Protein AF-A0AAW8AQV0-F1 (afdb_monomer)

Radius of gyration: 15.88 Å; Cα contacts (8 Å, |Δi|>4): 50; chains: 1; bounding box: 37×26×39 Å

Sequence (78 aa):
DLSAPRADDAVMKLRDEGATAHAAVFNVTDAEAVEEAIANIEAHLGPIDVLFNNAGIQRRHPFTEFPVQEWNDVISVN

Structure (mmCIF, N/CA/C/O backbone):
data_AF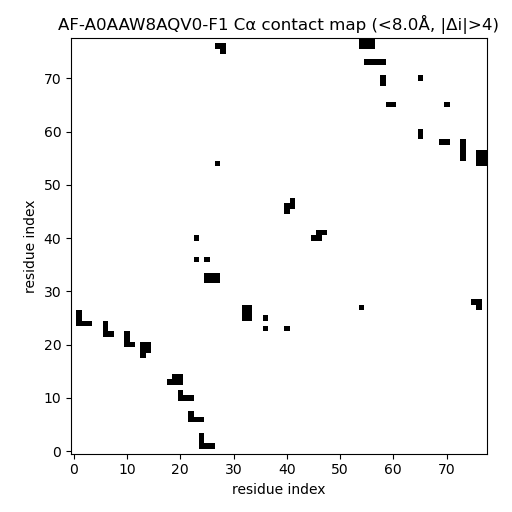-A0AAW8AQV0-F1
#
_entry.id   AF-A0AAW8AQV0-F1
#
loop_
_atom_site.group_PDB
_atom_site.id
_atom_site.type_symbol
_atom_site.label_atom_id
_atom_site.label_alt_id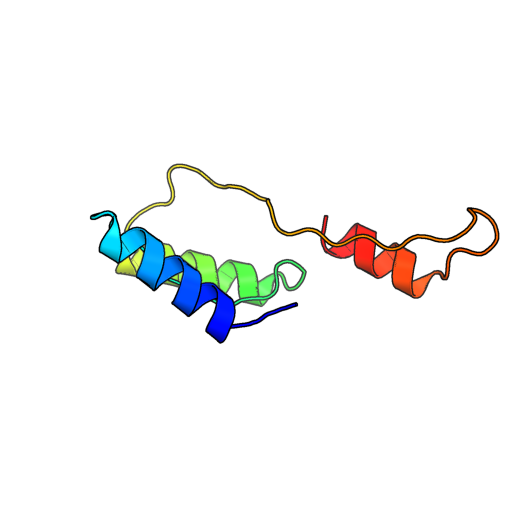
_atom_site.label_comp_id
_atom_site.label_asym_id
_atom_site.label_entity_id
_atom_site.label_seq_id
_atom_site.pdbx_PDB_ins_code
_atom_site.Cartn_x
_atom_site.Cartn_y
_atom_site.Cartn_z
_atom_site.occupancy
_atom_site.B_iso_or_equiv
_atom_site.auth_seq_id
_atom_site.auth_comp_id
_atom_site.auth_asym_id
_atom_site.auth_atom_id
_atom_site.pdbx_PDB_model_num
ATOM 1 N N . ASP A 1 1 ? -0.445 -3.219 -8.628 1.00 59.78 1 ASP A N 1
ATOM 2 C CA . ASP A 1 1 ? -1.904 -3.070 -8.779 1.00 59.78 1 ASP A CA 1
ATOM 3 C C . ASP A 1 1 ? -2.404 -2.367 -7.530 1.00 59.78 1 ASP A C 1
ATOM 5 O O . ASP A 1 1 ? -2.356 -2.958 -6.459 1.00 59.78 1 ASP A O 1
ATOM 9 N N . LEU A 1 2 ? -2.749 -1.085 -7.653 1.00 77.50 2 LEU A N 1
ATOM 10 C CA . LEU A 1 2 ? -3.334 -0.288 -6.575 1.00 77.50 2 LEU A CA 1
ATOM 11 C C . LEU A 1 2 ? -4.844 -0.298 -6.774 1.00 77.50 2 LEU A C 1
ATOM 13 O O . LEU A 1 2 ? -5.390 0.525 -7.502 1.00 77.50 2 LEU A O 1
ATOM 17 N N . SER A 1 3 ? -5.510 -1.280 -6.179 1.00 84.06 3 SER A N 1
ATOM 18 C CA . SER A 1 3 ? -6.936 -1.506 -6.395 1.00 84.06 3 SER A CA 1
ATOM 19 C C . SER A 1 3 ? -7.713 -1.240 -5.111 1.00 84.06 3 SER A C 1
ATOM 21 O O . SER A 1 3 ? -7.912 -2.160 -4.315 1.00 84.06 3 SER A O 1
ATOM 23 N N . ALA A 1 4 ? -8.218 -0.011 -4.959 1.00 86.69 4 ALA A N 1
ATOM 24 C CA . ALA A 1 4 ? -9.124 0.354 -3.867 1.00 86.69 4 ALA A CA 1
ATOM 25 C C . ALA A 1 4 ? -10.291 -0.644 -3.688 1.00 86.69 4 ALA A C 1
ATOM 27 O O . ALA A 1 4 ? -10.459 -1.126 -2.571 1.00 86.69 4 ALA A O 1
ATOM 28 N N . PRO A 1 5 ? -10.973 -1.120 -4.756 1.00 93.25 5 PRO A N 1
ATOM 29 C CA . PRO A 1 5 ? -12.056 -2.097 -4.598 1.00 93.25 5 PRO A CA 1
ATOM 30 C C . PRO A 1 5 ? -11.628 -3.410 -3.927 1.00 93.25 5 PRO A C 1
ATOM 32 O O . PRO A 1 5 ? -12.372 -3.991 -3.149 1.00 93.25 5 PRO A O 1
ATOM 35 N N . ARG A 1 6 ? -10.400 -3.876 -4.186 1.00 93.94 6 ARG A N 1
ATOM 36 C CA . ARG A 1 6 ? -9.886 -5.121 -3.588 1.00 93.94 6 ARG A CA 1
ATOM 37 C C . ARG A 1 6 ? -9.513 -4.934 -2.122 1.00 93.94 6 ARG A C 1
ATOM 39 O O . ARG A 1 6 ? -9.667 -5.868 -1.340 1.00 93.94 6 ARG A O 1
ATOM 46 N N . ALA A 1 7 ? -8.996 -3.756 -1.769 1.00 94.31 7 ALA A N 1
ATOM 47 C CA . ALA A 1 7 ? -8.713 -3.411 -0.383 1.00 94.31 7 ALA A CA 1
ATOM 48 C C . ALA A 1 7 ? -10.020 -3.328 0.421 1.00 94.31 7 ALA A C 1
ATOM 50 O O . ALA A 1 7 ? -10.105 -3.909 1.502 1.00 94.31 7 ALA A O 1
ATOM 51 N N . ASP A 1 8 ? -11.052 -2.706 -0.152 1.00 95.56 8 ASP A N 1
ATOM 52 C CA . ASP A 1 8 ? -12.379 -2.624 0.460 1.00 95.56 8 ASP A CA 1
ATOM 53 C C . ASP A 1 8 ? -13.002 -4.016 0.644 1.00 95.56 8 ASP A C 1
ATOM 55 O O . ASP A 1 8 ? -13.453 -4.342 1.742 1.00 95.56 8 ASP A O 1
ATOM 59 N N . ASP A 1 9 ? -12.937 -4.885 -0.372 1.00 96.75 9 ASP A N 1
ATOM 60 C CA . ASP A 1 9 ? -13.416 -6.271 -0.275 1.00 96.75 9 ASP A CA 1
ATOM 61 C C . ASP A 1 9 ? -12.727 -7.057 0.854 1.00 96.75 9 ASP A C 1
ATOM 63 O O . ASP A 1 9 ? -13.370 -7.829 1.570 1.00 96.75 9 ASP A O 1
ATOM 67 N N . ALA A 1 10 ? -11.413 -6.880 1.026 1.00 96.44 10 ALA A N 1
ATOM 68 C CA . ALA A 1 10 ? -10.663 -7.525 2.101 1.00 96.44 10 ALA A CA 1
ATOM 69 C C . ALA A 1 10 ? -11.071 -6.986 3.481 1.00 96.44 10 ALA A C 1
ATOM 71 O O . ALA A 1 10 ? -11.265 -7.770 4.412 1.00 96.44 10 ALA A O 1
ATOM 72 N N . VAL A 1 11 ? -11.260 -5.667 3.604 1.00 97.88 11 VAL A N 1
ATOM 73 C CA . VAL A 1 11 ? -11.761 -5.035 4.832 1.00 97.88 11 VAL A CA 1
ATOM 74 C C . VAL A 1 11 ? -13.145 -5.562 5.195 1.00 97.88 11 VAL A C 1
ATOM 76 O O . VAL A 1 11 ? -13.372 -5.869 6.364 1.00 97.88 11 VAL A O 1
ATOM 79 N N . MET A 1 12 ? -14.057 -5.698 4.226 1.00 98.19 12 MET A N 1
ATOM 80 C CA . MET A 1 12 ? -15.391 -6.250 4.487 1.00 98.19 12 MET A CA 1
ATOM 81 C C . MET A 1 12 ? -15.307 -7.672 5.044 1.00 98.19 12 MET A C 1
ATOM 83 O O . MET A 1 12 ? -15.887 -7.937 6.091 1.00 98.19 12 MET A O 1
ATOM 87 N N . LYS A 1 13 ? -14.515 -8.555 4.419 1.00 98.44 13 LYS A N 1
ATOM 88 C CA . LYS A 1 13 ? -14.341 -9.939 4.895 1.00 98.44 13 LYS A CA 1
ATOM 89 C C . LYS A 1 13 ? -13.809 -10.004 6.327 1.00 98.44 13 LYS A C 1
ATOM 91 O O . LYS A 1 13 ? -14.348 -10.739 7.145 1.00 98.44 13 LYS A O 1
ATOM 96 N N . LEU A 1 14 ? -12.792 -9.204 6.648 1.00 98.38 14 LEU A N 1
ATOM 97 C CA . LEU A 1 14 ? -12.225 -9.162 8.001 1.00 98.38 14 LEU A CA 1
ATOM 98 C C . LEU A 1 14 ? -13.233 -8.633 9.030 1.00 98.38 14 LEU A C 1
ATOM 100 O O . LEU A 1 14 ? -13.297 -9.136 10.151 1.00 98.38 14 LEU A O 1
ATOM 104 N N . ARG A 1 15 ? -14.044 -7.639 8.653 1.00 98.25 15 ARG A N 1
ATOM 105 C CA . ARG A 1 15 ? -15.107 -7.108 9.517 1.00 98.25 15 ARG A CA 1
ATOM 106 C C . ARG A 1 15 ? -16.231 -8.119 9.739 1.00 98.25 15 ARG A C 1
ATOM 108 O O . ARG A 1 15 ? -16.708 -8.223 10.866 1.00 98.25 15 ARG A O 1
ATOM 115 N N . ASP A 1 16 ? -16.604 -8.888 8.718 1.00 98.44 16 ASP A N 1
ATOM 116 C CA . ASP A 1 16 ? -17.586 -9.976 8.834 1.00 98.44 16 ASP A CA 1
ATOM 117 C C . ASP A 1 16 ? -17.103 -11.089 9.784 1.00 98.44 16 ASP A C 1
ATOM 119 O O . ASP A 1 16 ? -17.906 -11.725 10.467 1.00 98.44 16 ASP A O 1
ATOM 123 N N . GLU A 1 17 ? -15.786 -11.284 9.889 1.00 98.38 17 GLU A N 1
ATOM 124 C CA . GLU A 1 17 ? -15.139 -12.190 10.851 1.00 98.38 17 GLU A CA 1
ATOM 125 C C . GLU A 1 17 ? -14.982 -11.579 12.262 1.00 98.38 17 GLU A C 1
ATOM 127 O O . GLU A 1 17 ? -14.496 -12.239 13.182 1.00 98.38 17 GLU A O 1
ATOM 132 N N . GLY A 1 18 ? -15.425 -10.333 12.464 1.00 98.44 18 GLY A N 1
ATOM 133 C CA . GLY A 1 18 ? -15.407 -9.635 13.753 1.00 98.44 18 GLY A CA 1
ATOM 134 C C . GLY A 1 18 ? -14.125 -8.851 14.049 1.00 98.44 18 GLY A C 1
ATOM 135 O O . GLY A 1 18 ? -13.963 -8.368 15.172 1.00 98.44 18 GLY A O 1
ATOM 136 N N . ALA A 1 19 ? -13.219 -8.703 13.079 1.00 98.31 19 ALA A N 1
ATOM 137 C CA . ALA A 1 19 ? -12.010 -7.899 13.237 1.00 98.31 19 ALA A CA 1
ATOM 138 C C . ALA A 1 19 ? -12.257 -6.408 12.940 1.00 98.31 19 ALA A C 1
ATOM 140 O O . ALA A 1 19 ? -13.072 -6.033 12.095 1.00 98.31 19 ALA A O 1
ATOM 141 N N . THR A 1 20 ? -11.478 -5.536 13.582 1.00 97.44 20 THR A N 1
ATOM 142 C CA . THR A 1 20 ? -11.377 -4.126 13.183 1.00 97.44 20 THR A CA 1
ATOM 143 C C . THR A 1 20 ? -10.377 -4.011 12.038 1.00 97.44 20 THR A C 1
ATOM 145 O O . THR A 1 20 ? -9.193 -4.280 12.218 1.00 97.44 20 THR A O 1
ATOM 148 N N . ALA A 1 21 ? -10.844 -3.605 10.858 1.00 97.50 21 ALA A N 1
ATOM 149 C CA . ALA A 1 21 ? -10.011 -3.451 9.667 1.00 97.50 21 ALA A CA 1
ATOM 150 C C . ALA A 1 21 ? -10.263 -2.105 8.974 1.00 97.50 21 ALA A C 1
ATOM 152 O O . ALA A 1 21 ? -11.400 -1.618 8.932 1.00 97.50 21 ALA A O 1
ATOM 153 N N . HIS A 1 22 ? -9.203 -1.529 8.408 1.00 96.50 22 HIS A N 1
ATOM 154 C CA . HIS A 1 22 ? -9.205 -0.277 7.651 1.00 96.50 22 HIS A CA 1
ATOM 155 C C . HIS A 1 22 ? -8.371 -0.453 6.378 1.00 96.50 22 HIS A C 1
ATOM 157 O O . HIS A 1 22 ? -7.382 -1.183 6.389 1.00 96.50 22 HIS A O 1
ATOM 163 N N . ALA A 1 23 ? -8.763 0.217 5.293 1.00 95.88 23 ALA A N 1
ATOM 164 C CA . ALA A 1 23 ? -7.990 0.273 4.058 1.00 95.88 23 ALA A CA 1
ATOM 165 C C . ALA A 1 23 ? -7.343 1.654 3.921 1.00 95.88 23 ALA A C 1
ATOM 167 O O . ALA A 1 23 ? -7.998 2.675 4.126 1.00 95.88 23 ALA A O 1
ATOM 168 N N . ALA A 1 24 ? -6.073 1.668 3.531 1.00 94.75 24 ALA A N 1
ATOM 169 C CA . ALA A 1 24 ? -5.357 2.848 3.069 1.00 94.75 24 ALA A CA 1
ATOM 170 C C . ALA A 1 24 ? -4.675 2.474 1.749 1.00 94.75 24 ALA A C 1
ATOM 172 O O . ALA A 1 24 ? -3.960 1.475 1.682 1.00 94.75 24 ALA A O 1
ATOM 173 N N . VAL A 1 25 ? -4.944 3.229 0.685 1.00 94.75 25 VAL A N 1
ATOM 174 C CA . VAL A 1 25 ? -4.449 2.924 -0.663 1.00 94.75 25 VAL A CA 1
ATOM 175 C C . VAL A 1 25 ? -3.339 3.905 -1.011 1.00 94.75 25 VAL A C 1
ATOM 177 O O . VAL A 1 25 ? -3.606 5.089 -1.184 1.00 94.75 25 VAL A O 1
ATOM 180 N N . PHE A 1 26 ? -2.110 3.410 -1.129 1.00 95.00 26 PHE A N 1
ATOM 181 C CA . PHE A 1 26 ? -0.932 4.200 -1.495 1.00 95.00 26 PHE A CA 1
ATOM 182 C C . PHE A 1 26 ? 0.113 3.319 -2.190 1.00 95.00 26 PHE A C 1
ATOM 184 O O . PHE A 1 26 ? 0.124 2.099 -2.011 1.00 95.00 26 PHE A O 1
ATOM 191 N N . ASN A 1 27 ? 0.973 3.928 -3.011 1.00 95.19 27 ASN A N 1
ATOM 192 C CA . ASN A 1 27 ? 2.044 3.219 -3.705 1.00 95.19 27 ASN A CA 1
ATOM 193 C C . ASN A 1 27 ? 3.266 3.057 -2.794 1.00 95.19 27 ASN A C 1
ATOM 195 O O . ASN A 1 27 ? 3.842 4.049 -2.370 1.00 95.19 27 ASN A O 1
ATOM 199 N N . VAL A 1 28 ? 3.715 1.823 -2.565 1.00 95.06 28 VAL A N 1
ATOM 200 C CA . VAL A 1 28 ? 4.909 1.551 -1.7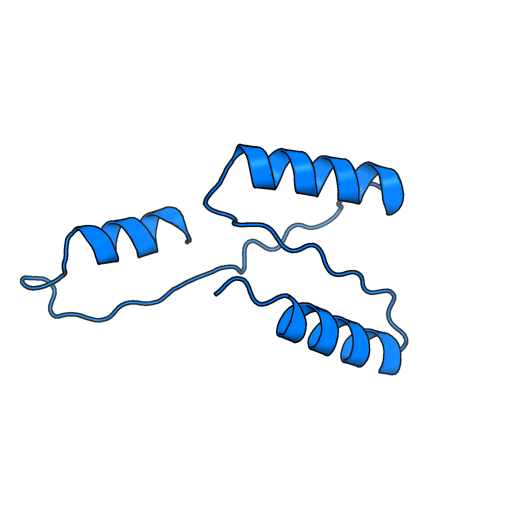46 1.00 95.06 28 VAL A CA 1
ATOM 201 C C . VAL A 1 28 ? 6.216 2.017 -2.394 1.00 95.06 28 VAL A C 1
ATOM 203 O O . VAL A 1 28 ? 7.209 2.176 -1.695 1.00 95.06 28 VAL A O 1
ATOM 206 N N . THR A 1 29 ? 6.229 2.256 -3.712 1.00 95.81 29 THR A N 1
ATOM 207 C CA . THR A 1 29 ? 7.414 2.783 -4.413 1.00 95.81 29 THR A CA 1
ATOM 208 C C . THR A 1 29 ? 7.520 4.308 -4.352 1.00 95.81 2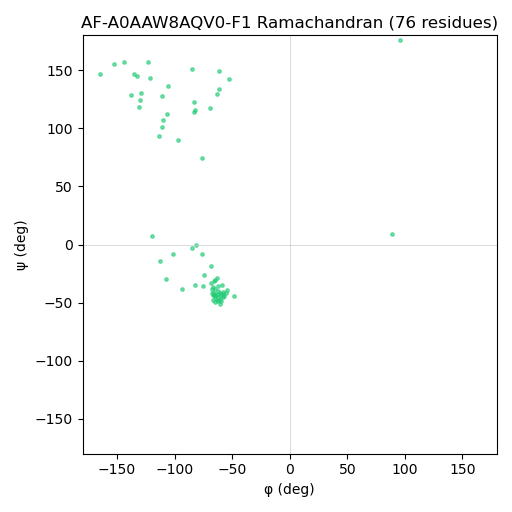9 THR A C 1
ATOM 210 O O . THR A 1 29 ? 8.451 4.871 -4.923 1.00 95.81 29 THR A O 1
ATOM 213 N N . ASP A 1 30 ? 6.535 4.983 -3.758 1.00 97.06 30 ASP A N 1
ATOM 214 C CA . ASP A 1 30 ? 6.476 6.435 -3.629 1.00 97.06 30 ASP A CA 1
ATOM 215 C C . ASP A 1 30 ? 6.691 6.806 -2.159 1.00 97.06 30 ASP A C 1
ATOM 217 O O . ASP A 1 30 ? 5.831 6.569 -1.312 1.00 97.06 30 ASP A O 1
ATOM 221 N N . ALA A 1 31 ? 7.871 7.347 -1.856 1.00 96.38 31 ALA A N 1
ATOM 222 C CA . ALA A 1 31 ? 8.277 7.637 -0.486 1.00 96.38 31 ALA A CA 1
ATOM 223 C C . ALA A 1 31 ? 7.367 8.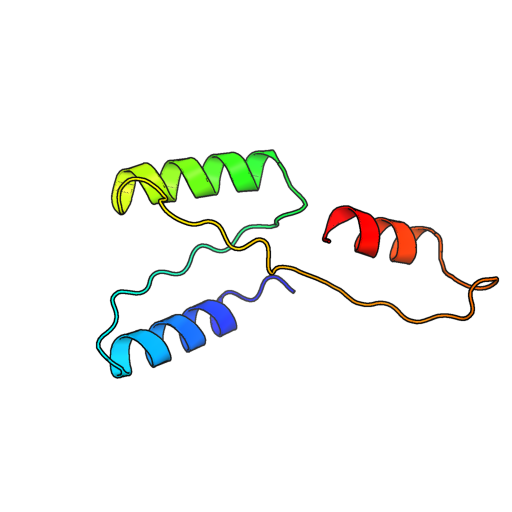676 0.187 1.00 96.38 31 ALA A C 1
ATOM 225 O O . ALA A 1 31 ? 6.997 8.491 1.344 1.00 96.38 31 ALA A O 1
ATOM 226 N N . GLU A 1 32 ? 6.957 9.719 -0.540 1.00 98.00 32 GLU A N 1
ATOM 227 C CA . GLU A 1 32 ? 6.084 10.763 0.008 1.00 98.00 32 GLU A CA 1
ATOM 228 C C . GLU A 1 32 ? 4.699 10.183 0.316 1.00 98.00 32 GLU A C 1
ATOM 230 O O . GLU A 1 32 ? 4.170 10.375 1.412 1.00 98.00 32 GLU A O 1
ATOM 235 N N . ALA A 1 33 ? 4.150 9.371 -0.594 1.00 96.88 33 ALA A N 1
ATOM 236 C CA . ALA A 1 33 ? 2.864 8.712 -0.370 1.00 96.88 33 ALA A CA 1
ATOM 237 C C . ALA A 1 33 ? 2.891 7.743 0.829 1.00 96.88 33 ALA A C 1
ATOM 239 O O . ALA A 1 33 ? 1.894 7.617 1.544 1.00 96.88 33 ALA A O 1
ATOM 240 N N . VAL A 1 34 ? 4.015 7.052 1.059 1.00 97.06 34 VAL A N 1
ATOM 241 C CA . VAL A 1 34 ? 4.202 6.173 2.226 1.00 97.06 34 VAL A CA 1
ATOM 242 C C . VAL A 1 34 ? 4.231 6.986 3.521 1.00 97.06 34 VAL A C 1
ATOM 244 O O . VAL A 1 34 ? 3.528 6.633 4.470 1.00 97.06 34 VAL A O 1
ATOM 247 N N . GLU A 1 35 ? 5.002 8.073 3.565 1.00 98.00 35 GLU A N 1
ATOM 248 C CA . GLU A 1 35 ? 5.096 8.943 4.743 1.00 98.00 35 GLU A CA 1
ATOM 249 C C . GLU A 1 35 ? 3.735 9.549 5.109 1.00 98.00 35 GLU A C 1
ATOM 251 O O . GLU A 1 35 ? 3.308 9.472 6.267 1.00 98.00 35 GLU A O 1
ATOM 256 N N . GLU A 1 36 ? 3.007 10.075 4.121 1.00 98.06 36 GLU A N 1
ATOM 257 C CA . GLU A 1 36 ? 1.663 10.622 4.322 1.00 98.06 36 GLU A CA 1
ATOM 258 C C . GLU A 1 36 ? 0.669 9.556 4.803 1.00 98.06 36 GLU A C 1
ATOM 260 O O . GLU A 1 36 ? -0.138 9.809 5.705 1.00 98.06 36 GLU A O 1
ATOM 265 N N . ALA A 1 37 ? 0.713 8.350 4.231 1.00 96.88 37 ALA A N 1
ATOM 266 C CA . ALA A 1 37 ? -0.176 7.265 4.631 1.00 96.88 37 ALA A CA 1
ATOM 267 C C . ALA A 1 37 ? 0.081 6.816 6.076 1.00 96.88 37 ALA A C 1
ATOM 269 O O . ALA A 1 37 ? -0.875 6.666 6.840 1.00 96.88 37 ALA A O 1
ATOM 270 N N . ILE A 1 38 ? 1.348 6.647 6.467 1.00 97.69 38 ILE A N 1
ATOM 271 C CA . ILE A 1 38 ? 1.724 6.254 7.832 1.00 97.69 38 ILE A CA 1
ATOM 272 C C . ILE A 1 38 ? 1.279 7.323 8.832 1.00 97.69 38 ILE A C 1
ATOM 274 O O . ILE A 1 38 ? 0.603 6.992 9.806 1.00 97.69 38 ILE A O 1
ATOM 278 N N . ALA A 1 39 ? 1.570 8.598 8.560 1.00 98.00 39 ALA A N 1
ATOM 279 C CA . ALA A 1 39 ? 1.165 9.696 9.435 1.00 98.00 39 ALA A CA 1
ATOM 280 C C . ALA A 1 39 ? -0.360 9.732 9.640 1.00 98.00 39 ALA A C 1
ATOM 282 O O . ALA A 1 39 ? -0.844 9.885 10.764 1.00 98.00 39 ALA A O 1
ATOM 283 N N . ASN A 1 40 ? -1.129 9.536 8.564 1.00 97.56 40 ASN A N 1
ATOM 284 C CA . ASN A 1 40 ? -2.586 9.479 8.638 1.00 97.56 40 ASN A CA 1
ATOM 285 C C . ASN A 1 40 ? -3.087 8.261 9.426 1.00 97.56 40 ASN A C 1
ATOM 287 O O . ASN A 1 40 ? -4.018 8.402 10.220 1.00 97.56 40 ASN A O 1
ATOM 291 N N . ILE A 1 41 ? -2.491 7.082 9.233 1.00 97.38 41 ILE A N 1
ATOM 292 C CA . ILE A 1 41 ? -2.850 5.866 9.975 1.00 97.38 41 ILE A CA 1
ATOM 293 C C . ILE A 1 41 ? -2.619 6.079 11.472 1.00 97.38 41 ILE A C 1
ATOM 295 O O . ILE A 1 41 ? -3.545 5.880 12.259 1.00 97.38 41 ILE A O 1
ATOM 299 N N . GLU A 1 42 ? -1.435 6.550 11.863 1.00 97.88 42 GLU A N 1
ATOM 300 C CA . GLU A 1 42 ? -1.089 6.711 13.277 1.00 97.88 42 GLU A CA 1
ATOM 301 C C . GLU A 1 42 ? -1.928 7.781 13.978 1.00 97.88 42 GLU A C 1
ATOM 303 O O . GLU A 1 42 ? -2.346 7.594 15.123 1.00 97.88 42 GLU A O 1
ATOM 308 N N . ALA A 1 43 ? -2.254 8.870 13.276 1.00 98.12 43 ALA A N 1
ATOM 309 C CA . ALA A 1 43 ? -3.094 9.936 13.813 1.00 98.12 43 ALA A CA 1
ATOM 310 C C . ALA A 1 43 ? -4.536 9.487 14.120 1.00 98.12 43 ALA A C 1
ATOM 312 O O . ALA A 1 43 ? -5.159 10.034 15.032 1.00 98.12 43 ALA A O 1
ATOM 313 N N . HIS A 1 44 ? -5.078 8.515 13.375 1.00 96.94 44 HIS A N 1
ATOM 314 C CA . HIS A 1 44 ? -6.490 8.117 13.482 1.00 96.94 44 HIS A CA 1
ATOM 315 C C . HIS A 1 44 ? -6.707 6.762 14.160 1.00 96.94 44 HIS A C 1
ATOM 317 O O . HIS A 1 44 ? -7.759 6.556 14.766 1.00 96.94 44 HIS A O 1
ATOM 323 N N . LEU A 1 45 ? -5.751 5.837 14.042 1.00 96.50 45 LEU A N 1
ATOM 324 C CA . LEU A 1 45 ? -5.872 4.461 14.535 1.00 96.50 45 LEU A CA 1
ATOM 325 C C . LEU A 1 45 ? -4.928 4.160 15.707 1.00 96.50 45 LEU A C 1
ATOM 327 O O . LEU A 1 45 ? -5.140 3.173 16.410 1.00 96.50 45 LEU A O 1
ATOM 331 N N . GLY A 1 46 ? -3.943 5.027 15.956 1.00 96.88 46 GLY A N 1
ATOM 332 C CA . GLY A 1 46 ? -2.888 4.808 16.942 1.00 96.88 46 GLY A CA 1
ATOM 333 C C . GLY A 1 46 ? -1.606 4.231 16.327 1.00 96.88 46 GLY A C 1
ATOM 334 O O . GLY A 1 46 ? -1.561 3.968 15.126 1.00 96.88 46 GLY A O 1
ATOM 335 N N . PRO A 1 47 ? -0.548 4.066 17.138 1.00 97.75 47 PRO A N 1
ATOM 336 C CA . PRO A 1 47 ? 0.783 3.690 16.658 1.00 97.75 47 PRO A CA 1
ATOM 337 C C . PRO A 1 47 ? 0.800 2.319 15.967 1.00 97.75 47 PRO A C 1
ATOM 339 O O . PRO A 1 47 ? 0.047 1.417 16.338 1.00 97.75 47 PRO A O 1
ATOM 342 N N . ILE A 1 48 ? 1.693 2.148 14.988 1.00 97.19 48 ILE A N 1
ATOM 343 C CA . ILE A 1 48 ? 1.885 0.862 14.302 1.00 97.19 48 ILE A CA 1
ATOM 344 C C . ILE A 1 48 ? 2.821 -0.034 15.125 1.00 97.19 48 ILE A C 1
ATOM 346 O O . ILE A 1 48 ? 4.013 0.238 15.240 1.00 97.19 48 ILE A O 1
ATOM 350 N N . ASP A 1 49 ? 2.301 -1.150 15.642 1.00 98.19 49 ASP A N 1
ATOM 351 C CA . ASP A 1 49 ? 3.109 -2.135 16.383 1.00 98.19 49 ASP A CA 1
ATOM 352 C C . ASP A 1 49 ? 3.859 -3.116 15.467 1.00 98.19 49 ASP A C 1
ATOM 354 O O . ASP A 1 49 ? 4.960 -3.570 15.781 1.00 98.19 49 ASP A O 1
ATOM 358 N N . VAL A 1 50 ? 3.243 -3.489 14.340 1.00 97.69 50 VAL A N 1
ATOM 359 C CA . VAL A 1 50 ? 3.769 -4.498 13.413 1.00 97.69 50 VAL A CA 1
ATOM 360 C C . VAL A 1 50 ? 3.582 -4.029 11.976 1.00 97.69 50 VAL A C 1
ATOM 362 O O . VAL A 1 50 ? 2.475 -3.693 11.561 1.00 97.69 50 VAL A O 1
ATOM 365 N N . LEU A 1 51 ? 4.667 -4.070 11.200 1.00 96.62 51 LEU A N 1
ATOM 366 C CA . LEU A 1 51 ? 4.678 -3.763 9.773 1.00 96.62 51 LEU A CA 1
ATOM 367 C C . LEU A 1 51 ? 4.932 -5.034 8.958 1.00 96.62 51 LEU A C 1
ATOM 369 O O . LEU A 1 51 ? 5.924 -5.732 9.164 1.00 96.62 51 LEU A O 1
ATOM 373 N N . PHE A 1 52 ? 4.064 -5.292 7.981 1.00 96.19 52 PHE A N 1
ATOM 374 C CA . PHE A 1 52 ? 4.244 -6.354 6.995 1.00 96.19 52 PHE A CA 1
ATOM 375 C C . PHE A 1 52 ? 4.510 -5.747 5.615 1.00 96.19 52 PHE A C 1
ATOM 377 O O . PHE A 1 52 ? 3.579 -5.354 4.912 1.00 96.19 52 PHE A O 1
ATOM 384 N N . ASN A 1 53 ? 5.776 -5.731 5.191 1.00 95.44 53 ASN A N 1
ATOM 385 C CA . ASN A 1 53 ? 6.158 -5.373 3.821 1.00 95.44 53 ASN A CA 1
ATOM 386 C C . ASN A 1 53 ? 5.846 -6.544 2.873 1.00 95.44 53 ASN A C 1
ATOM 388 O O . ASN A 1 53 ? 6.725 -7.308 2.490 1.00 95.44 53 ASN A O 1
ATOM 392 N N . ASN A 1 54 ? 4.558 -6.735 2.578 1.00 94.19 54 ASN A N 1
ATOM 393 C CA . ASN A 1 54 ? 4.040 -7.839 1.757 1.00 94.19 54 ASN A CA 1
ATOM 394 C C . ASN A 1 54 ? 3.720 -7.421 0.307 1.00 94.19 54 ASN A C 1
ATOM 396 O O . ASN A 1 54 ? 3.383 -8.267 -0.521 1.00 94.19 54 ASN A O 1
ATOM 400 N N . ALA A 1 55 ? 3.771 -6.126 -0.017 1.00 93.62 55 ALA A N 1
ATOM 401 C CA . ALA A 1 55 ? 3.604 -5.681 -1.395 1.00 93.62 55 ALA A CA 1
ATOM 402 C C . ALA A 1 55 ? 4.716 -6.283 -2.266 1.00 93.62 55 ALA A C 1
ATOM 404 O O . ALA A 1 55 ? 5.878 -6.289 -1.881 1.00 93.62 55 ALA A O 1
ATOM 405 N N . GLY A 1 56 ? 4.345 -6.816 -3.427 1.00 93.94 56 GLY A N 1
ATOM 406 C CA . GLY A 1 56 ? 5.303 -7.466 -4.303 1.00 93.94 56 GLY A CA 1
ATOM 407 C C . GLY A 1 56 ? 4.757 -7.663 -5.704 1.00 93.94 56 GLY A C 1
ATOM 408 O O . GLY A 1 56 ? 3.560 -7.908 -5.898 1.00 93.94 56 GLY A O 1
ATOM 409 N N . ILE A 1 57 ? 5.641 -7.575 -6.691 1.00 94.81 57 ILE A N 1
ATOM 410 C CA . ILE A 1 57 ? 5.343 -7.961 -8.068 1.00 94.81 57 ILE A CA 1
ATOM 411 C C . ILE A 1 57 ? 6.318 -9.026 -8.557 1.00 94.81 57 ILE A C 1
ATOM 413 O O . ILE A 1 57 ? 7.439 -9.175 -8.071 1.00 94.81 57 ILE A O 1
ATOM 417 N N . GLN A 1 58 ? 5.878 -9.770 -9.568 1.00 95.00 58 GLN A N 1
ATOM 418 C CA . GLN A 1 58 ? 6.710 -10.740 -10.257 1.00 95.00 58 GLN A CA 1
ATOM 419 C C . GLN A 1 58 ? 6.635 -10.512 -11.765 1.00 95.00 58 GLN A C 1
ATOM 421 O O . GLN A 1 58 ? 5.550 -10.464 -12.349 1.00 95.00 58 GLN A O 1
ATOM 426 N N . ARG A 1 59 ? 7.807 -10.447 -12.396 1.00 94.62 59 ARG A N 1
ATOM 427 C CA . ARG A 1 59 ? 7.999 -10.488 -13.849 1.00 94.62 59 ARG A CA 1
ATOM 428 C C . ARG A 1 59 ? 8.906 -11.668 -14.183 1.00 94.62 59 ARG A C 1
ATOM 430 O O . ARG A 1 59 ? 9.779 -12.019 -13.389 1.00 94.62 59 ARG A O 1
ATOM 437 N N . ARG A 1 6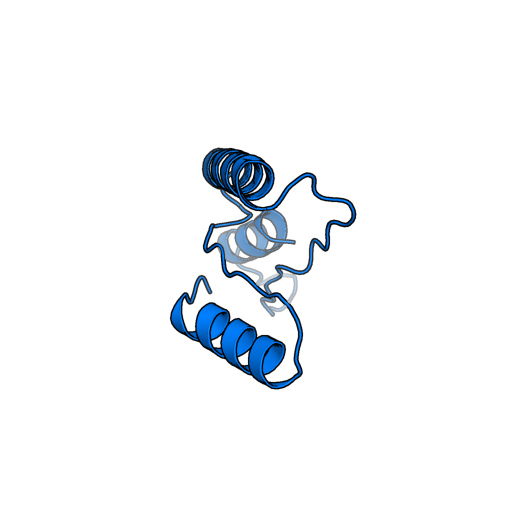0 ? 8.653 -12.344 -15.303 1.00 95.25 60 ARG A N 1
ATOM 438 C CA . ARG A 1 60 ? 9.382 -13.560 -15.693 1.00 95.25 60 ARG A CA 1
ATOM 439 C C . ARG A 1 60 ? 9.845 -13.438 -17.131 1.00 95.25 60 ARG A C 1
ATOM 441 O O . ARG A 1 60 ? 9.014 -13.394 -18.027 1.00 95.25 60 ARG A O 1
ATOM 448 N N . HIS A 1 61 ? 11.159 -13.476 -17.306 1.00 94.81 61 HIS A N 1
ATOM 449 C CA . HIS A 1 61 ? 11.845 -13.496 -18.593 1.00 94.81 61 HIS A CA 1
ATOM 450 C C . HIS A 1 61 ? 13.091 -14.378 -18.480 1.00 94.81 61 HIS A C 1
ATOM 452 O O . HIS A 1 61 ? 13.603 -14.563 -17.368 1.00 94.81 61 HIS A O 1
ATOM 458 N N . PRO A 1 62 ? 13.612 -14.917 -19.592 1.00 96.56 62 PRO A N 1
ATOM 459 C CA . PRO A 1 62 ? 14.980 -15.418 -19.627 1.00 96.56 62 PRO A CA 1
ATOM 460 C C . PRO A 1 62 ? 15.955 -14.341 -19.138 1.00 96.56 62 PRO A C 1
ATOM 462 O O . PRO A 1 62 ? 15.781 -13.161 -19.431 1.00 96.56 62 PRO A O 1
ATOM 465 N N . PHE A 1 63 ? 16.999 -14.737 -18.407 1.00 89.94 63 PHE A N 1
ATOM 466 C CA . PHE A 1 63 ? 17.919 -13.785 -17.770 1.00 89.94 63 PHE A CA 1
ATOM 467 C C . PHE A 1 63 ? 18.535 -12.783 -18.761 1.00 89.94 63 PHE A C 1
ATOM 469 O O . PHE A 1 63 ? 18.606 -11.594 -18.475 1.00 89.94 63 PHE A O 1
ATOM 476 N N . THR A 1 64 ? 18.929 -13.248 -19.948 1.00 95.38 64 THR A N 1
ATOM 477 C CA . THR A 1 64 ? 19.537 -12.415 -21.001 1.00 95.38 64 THR A CA 1
ATOM 478 C C . THR A 1 64 ? 18.541 -11.546 -21.767 1.00 95.38 64 THR A C 1
ATOM 480 O O . THR A 1 64 ? 18.956 -10.726 -22.579 1.00 95.38 64 THR A O 1
ATOM 483 N N . GLU A 1 65 ? 17.243 -11.734 -21.540 1.00 95.88 65 GLU A N 1
ATOM 484 C CA . GLU A 1 65 ? 16.156 -11.066 -22.264 1.00 95.88 65 GLU A CA 1
ATOM 485 C C . GLU A 1 65 ? 15.277 -10.230 -21.326 1.00 95.88 65 GLU A C 1
ATOM 487 O O . GLU A 1 65 ? 14.241 -9.720 -21.742 1.00 95.88 65 GLU A O 1
ATOM 492 N N . PHE A 1 66 ? 15.675 -10.079 -20.059 1.00 96.44 66 PHE A N 1
ATOM 493 C CA . PHE A 1 66 ? 14.889 -9.356 -19.071 1.00 96.44 66 PHE A CA 1
ATOM 494 C C . PHE A 1 66 ? 14.880 -7.851 -19.390 1.00 96.44 66 PHE A C 1
ATOM 496 O O . PHE A 1 66 ? 15.937 -7.212 -19.351 1.00 96.44 66 PHE A O 1
ATOM 503 N N . PRO A 1 67 ? 13.712 -7.242 -19.674 1.00 97.25 67 PRO A N 1
ATOM 504 C CA . PRO A 1 67 ? 13.643 -5.813 -19.943 1.00 97.25 67 PRO A CA 1
ATOM 505 C C . PRO A 1 67 ? 14.075 -5.002 -18.717 1.00 97.25 67 PRO A C 1
ATOM 507 O O . PRO A 1 67 ? 13.546 -5.194 -17.624 1.00 97.25 67 PRO A O 1
ATOM 510 N N . VAL A 1 68 ? 14.994 -4.048 -18.899 1.00 96.06 68 VAL A N 1
ATOM 511 C CA . VAL A 1 68 ? 15.533 -3.216 -17.800 1.00 96.06 68 VAL A CA 1
ATOM 512 C C . VAL A 1 68 ? 14.426 -2.515 -17.011 1.00 96.06 68 VAL A C 1
ATOM 514 O O . VAL A 1 68 ? 14.500 -2.432 -15.790 1.00 96.06 68 VAL A O 1
ATOM 517 N N . GLN A 1 69 ? 13.382 -2.038 -17.692 1.00 96.19 69 GLN A N 1
ATOM 518 C CA . GLN A 1 69 ? 12.256 -1.387 -17.027 1.00 96.19 69 GLN A CA 1
ATOM 519 C C . GLN A 1 69 ? 11.516 -2.348 -16.092 1.00 96.19 69 GLN A C 1
ATOM 521 O O . GLN A 1 69 ? 11.307 -2.022 -14.933 1.00 96.19 69 GLN A O 1
ATOM 526 N N . GLU A 1 70 ? 11.191 -3.555 -16.556 1.00 95.75 70 GLU A N 1
ATOM 527 C CA . GLU A 1 70 ? 10.514 -4.552 -15.723 1.00 95.75 70 GLU A CA 1
ATOM 528 C C . GLU A 1 70 ? 11.394 -5.034 -14.564 1.00 95.75 70 GLU A C 1
ATOM 530 O O . GLU A 1 70 ? 10.878 -5.389 -13.506 1.00 95.75 70 GLU A O 1
ATOM 535 N N . TRP A 1 71 ? 12.717 -5.059 -14.755 1.00 95.06 71 TRP A N 1
ATOM 536 C CA . TRP A 1 71 ? 13.663 -5.352 -13.681 1.00 95.06 71 TRP A CA 1
ATOM 537 C C . TRP A 1 71 ? 13.611 -4.264 -12.608 1.00 95.06 71 TRP A C 1
ATOM 539 O O . TRP A 1 71 ? 13.452 -4.571 -11.429 1.00 95.06 71 TRP A O 1
ATOM 549 N N . ASN A 1 72 ? 13.689 -2.998 -13.022 1.00 95.88 72 ASN A N 1
ATOM 550 C CA . ASN A 1 72 ? 13.599 -1.863 -12.110 1.00 95.88 72 ASN A CA 1
ATOM 551 C C . ASN A 1 72 ? 12.259 -1.848 -11.372 1.00 95.88 72 ASN A C 1
ATOM 553 O O . ASN A 1 72 ? 12.265 -1.664 -10.163 1.00 95.88 72 ASN A O 1
ATOM 557 N N . ASP A 1 73 ? 11.141 -2.131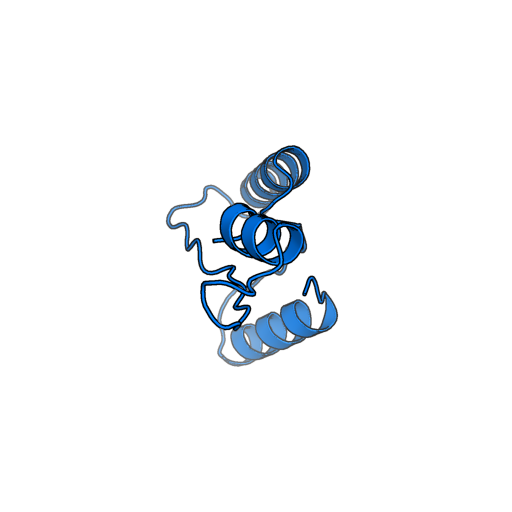 -12.049 1.00 94.69 73 ASP A N 1
ATOM 558 C CA . ASP A 1 73 ? 9.828 -2.219 -11.403 1.00 94.69 73 ASP A CA 1
ATOM 559 C C . ASP A 1 73 ? 9.826 -3.259 -10.268 1.00 94.69 73 ASP A C 1
ATOM 561 O O . ASP A 1 73 ? 9.301 -2.999 -9.187 1.00 94.69 73 ASP A O 1
ATOM 565 N N . VAL A 1 74 ? 10.418 -4.442 -10.496 1.00 95.00 74 VAL A N 1
ATOM 566 C CA . VAL A 1 74 ? 10.510 -5.500 -9.473 1.00 95.00 74 VAL A CA 1
ATOM 567 C C . VAL A 1 74 ? 11.373 -5.049 -8.295 1.00 95.00 74 VAL A C 1
ATOM 569 O O . VAL A 1 74 ? 10.984 -5.269 -7.153 1.00 95.00 74 VAL A O 1
ATOM 572 N N . ILE A 1 75 ? 12.513 -4.406 -8.561 1.00 95.38 75 ILE A N 1
ATOM 573 C CA . ILE A 1 75 ? 13.421 -3.898 -7.519 1.00 95.38 75 ILE A CA 1
ATOM 574 C C . ILE A 1 75 ? 12.809 -2.727 -6.741 1.00 95.38 75 ILE A C 1
ATOM 576 O O . ILE A 1 75 ? 13.086 -2.571 -5.560 1.00 95.38 75 ILE A O 1
ATOM 580 N N . SER A 1 76 ? 11.998 -1.888 -7.383 1.00 94.62 76 SER A N 1
ATOM 581 C CA . SER A 1 76 ? 11.374 -0.739 -6.726 1.0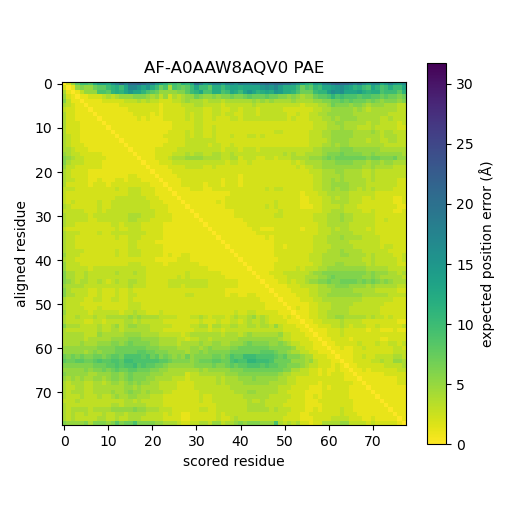0 94.62 76 SER A CA 1
ATOM 582 C C . SER A 1 76 ? 10.219 -1.125 -5.802 1.00 94.62 76 SER A C 1
ATOM 584 O O . SER A 1 76 ? 9.931 -0.367 -4.882 1.00 94.62 76 SER A O 1
ATOM 586 N N . VAL A 1 77 ? 9.540 -2.252 -6.047 1.00 94.81 77 VAL A N 1
ATOM 587 C CA . VAL A 1 77 ? 8.381 -2.692 -5.247 1.00 94.81 77 VAL A CA 1
ATOM 588 C C . VAL A 1 77 ? 8.758 -3.650 -4.112 1.00 94.81 77 VAL A C 1
ATOM 590 O O . VAL A 1 77 ? 8.129 -3.575 -3.057 1.00 94.81 77 VAL A O 1
ATOM 593 N N . ASN A 1 78 ? 9.702 -4.569 -4.341 1.00 90.88 78 ASN A N 1
ATOM 594 C CA . ASN A 1 78 ? 10.000 -5.700 -3.448 1.00 90.88 78 ASN A CA 1
ATOM 595 C C . ASN A 1 78 ? 11.136 -5.398 -2.465 1.00 90.88 78 ASN A C 1
ATOM 597 O O . ASN A 1 78 ? 11.023 -5.851 -1.304 1.00 90.88 78 ASN A O 1
#

Organism: Klebsiella pneumoniae (NCBI:txid573)

InterPro domains:
  IPR002347 Short-chain dehydrogenase/reductase SDR [PF00106] (4-78)
  IPR036291 NAD(P)-binding domain superfamily [SSF51735] (2-78)

pLDDT: mean 95.22, std 5.13, range [59.78, 98.44]

Foldseek 3Di:
DQDPVVQVVVCVVCVVVVDHDDDDTFAQLDPVRVVVSQVVCCVPPNHDPDDDLPFADDDDDDPVPDDPVVVVVRVSRD

Mean predicted aligned error: 3.24 Å

Secondary structure (DSSP, 8-state):
---HHHHHHHHHHHHHTT---------TT-HHHHHHHHHHHHHHH---S-------------GGG--HHHHHHHHHH-

Solvent-accessible surface area (backbone atoms only — not comparable to full-atom values): 5072 Å² total; per-residue (Å²): 135,91,52,64,72,59,42,50,53,52,29,50,55,41,40,77,74,70,45,92,63,82,74,82,87,68,54,84,68,35,68,68,49,42,53,54,49,50,56,52,45,35,75,75,76,43,80,84,91,77,86,79,92,71,65,69,67,86,85,88,63,59,84,95,68,53,53,67,67,61,52,48,54,38,66,53,51,92

Nearest PDB structures (foldseek):
  3o03-assembly1_A  TM=9.483E-01  e=2.045E-04  Streptococcus suis 05ZYH33
  3cxr-assembly1_A  TM=9.440E-01  e=2.197E-04  Streptococcus suis 05ZYH33
  3vzr-assembly1_B  TM=9.034E-01  e=7.940E-04  Cupriavidus necator H16
  3s55-assembly2_H  TM=9.134E-01  e=2.673E-03  Mycobacteroides ab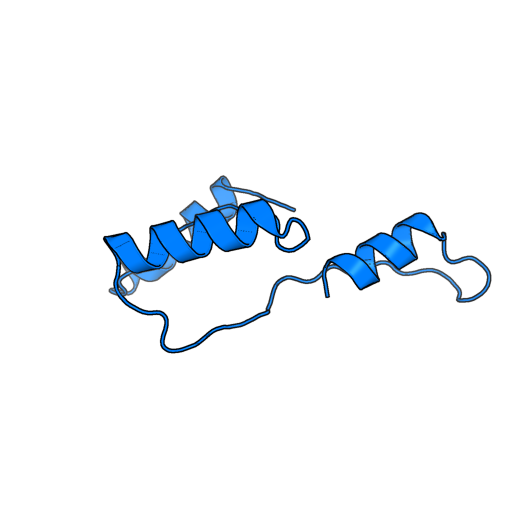scessus ATCC 19977
  5wuw-assembly1_A-2  TM=9.026E-01  e=4.102E-03  Serratia marcescens